Protein AF-A0AAW9EY13-F1 (afdb_monomer_lite)

Sequence (84 aa):
MNKLMIILVAFSAVSLMSGCVSEEQRLAKCEAKGISRDVCYHEEKEYWNNYSANMSRLQAANTQADAFKEAMSDHKKHKHYDDD

pLDDT: mean 78.88, std 14.16, range [45.88, 95.31]

Organism: NCBI:txid1639133

Structure (mmCIF, N/CA/C/O backbone):
data_AF-A0AAW9EY13-F1
#
_entry.id   AF-A0AAW9EY13-F1
#
loop_
_atom_site.group_PDB
_atom_site.id
_atom_site.type_symbol
_atom_site.label_atom_id
_atom_site.label_alt_id
_atom_site.label_comp_id
_atom_site.label_asym_id
_atom_site.label_entity_id
_atom_site.label_seq_id
_atom_site.pdbx_PDB_ins_code
_atom_site.Cartn_x
_atom_site.Cartn_y
_atom_site.Cartn_z
_atom_site.occupancy
_atom_site.B_iso_or_equiv
_atom_site.auth_seq_id
_atom_site.auth_comp_id
_atom_site.auth_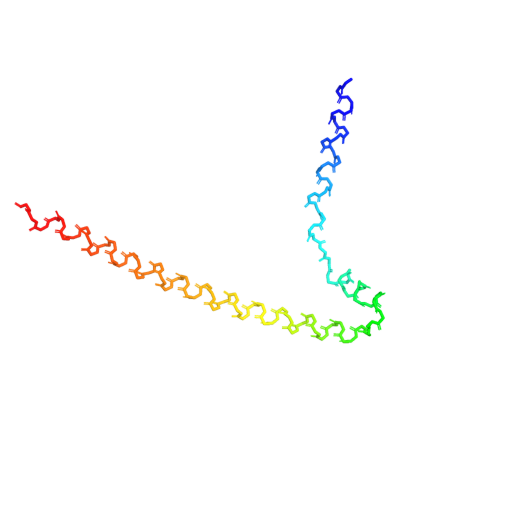asym_id
_atom_site.auth_atom_id
_atom_site.pdbx_PDB_model_num
ATOM 1 N N . MET A 1 1 ? 14.784 24.667 29.728 1.00 57.56 1 MET A N 1
ATOM 2 C CA . MET A 1 1 ? 14.767 24.664 28.247 1.00 57.56 1 MET A CA 1
ATOM 3 C C . MET A 1 1 ? 15.082 23.282 27.662 1.00 57.56 1 MET A C 1
ATOM 5 O O . MET A 1 1 ? 14.290 22.816 26.858 1.00 57.56 1 MET A O 1
ATOM 9 N N . ASN A 1 2 ? 16.093 22.541 28.141 1.00 60.59 2 ASN A N 1
ATOM 10 C CA . ASN A 1 2 ? 16.391 21.184 27.626 1.00 60.59 2 ASN A CA 1
ATOM 11 C C . ASN A 1 2 ? 15.269 20.146 27.793 1.00 60.59 2 ASN A C 1
ATOM 13 O O . ASN A 1 2 ? 15.094 19.297 26.929 1.00 60.59 2 ASN A O 1
ATOM 17 N N . LYS A 1 3 ? 14.482 20.216 28.874 1.00 71.56 3 LYS A N 1
ATOM 18 C CA . LYS A 1 3 ? 13.396 19.248 29.113 1.00 71.56 3 LYS A CA 1
ATOM 19 C C . LYS A 1 3 ? 12.285 19.345 28.058 1.00 71.56 3 LYS A C 1
ATOM 21 O O . LYS A 1 3 ? 11.772 18.324 27.626 1.00 71.56 3 LYS A O 1
ATOM 26 N N . LEU A 1 4 ? 11.971 20.561 27.601 1.00 75.19 4 LEU A N 1
ATOM 27 C CA . LEU A 1 4 ? 10.990 20.798 26.535 1.00 75.19 4 LEU A CA 1
ATOM 28 C C . LEU A 1 4 ? 11.499 20.316 25.170 1.00 75.19 4 LEU A C 1
ATOM 30 O O . LEU A 1 4 ? 10.730 19.742 24.408 1.00 75.19 4 LEU A O 1
ATOM 34 N N . MET A 1 5 ? 12.795 20.482 24.887 1.00 71.94 5 MET A N 1
ATOM 35 C CA . MET A 1 5 ? 13.399 19.956 23.657 1.00 71.94 5 MET A CA 1
ATOM 36 C C . MET A 1 5 ? 13.419 18.424 23.616 1.00 71.94 5 MET A C 1
ATOM 38 O O . MET A 1 5 ? 13.098 17.847 22.583 1.00 71.94 5 MET A O 1
ATOM 42 N N . ILE A 1 6 ? 13.730 17.760 24.734 1.00 75.50 6 ILE A N 1
ATOM 43 C CA . ILE A 1 6 ? 13.708 16.290 24.813 1.00 75.50 6 ILE A CA 1
ATOM 44 C C . ILE A 1 6 ? 12.287 15.753 24.590 1.00 75.50 6 ILE A C 1
ATOM 46 O O . ILE A 1 6 ? 12.109 14.775 23.870 1.00 75.50 6 ILE A O 1
ATOM 50 N N . ILE A 1 7 ? 11.271 16.421 25.146 1.00 78.00 7 ILE A N 1
ATOM 51 C CA . ILE A 1 7 ? 9.865 16.054 24.934 1.00 78.00 7 ILE A CA 1
ATOM 52 C C . ILE A 1 7 ? 9.486 16.211 23.453 1.00 78.00 7 ILE A C 1
ATOM 54 O O . ILE A 1 7 ? 8.941 15.280 22.869 1.00 78.00 7 ILE A O 1
ATOM 58 N N . LEU A 1 8 ? 9.832 17.327 22.806 1.00 73.94 8 LEU A N 1
ATOM 59 C CA . LEU A 1 8 ? 9.533 17.546 21.383 1.00 73.94 8 LEU A CA 1
ATOM 60 C C . LEU A 1 8 ? 10.172 16.495 20.457 1.00 73.94 8 LEU A C 1
ATOM 62 O O . LEU A 1 8 ? 9.522 16.037 19.520 1.00 73.94 8 LEU A O 1
ATOM 66 N N . VAL A 1 9 ? 11.409 16.078 20.736 1.00 71.88 9 VAL A N 1
ATOM 67 C CA . VAL A 1 9 ? 12.107 15.033 19.962 1.00 71.88 9 VAL A CA 1
ATOM 68 C C . VAL A 1 9 ? 11.517 13.640 20.220 1.00 71.88 9 VAL A C 1
ATOM 70 O O . VAL A 1 9 ? 11.422 12.824 19.307 1.00 71.88 9 VAL A O 1
ATOM 73 N N . ALA A 1 10 ? 11.068 13.357 21.444 1.00 66.44 10 ALA A N 1
ATOM 74 C CA . ALA A 1 10 ? 10.407 12.091 21.7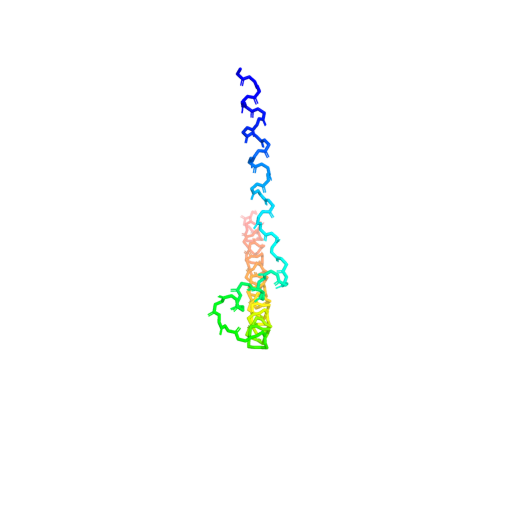55 1.00 66.44 10 ALA A CA 1
ATOM 75 C C . ALA A 1 10 ? 9.034 11.969 21.066 1.00 66.44 10 ALA A C 1
ATOM 77 O O . ALA A 1 10 ? 8.687 10.901 20.562 1.00 66.44 10 ALA A O 1
ATOM 78 N N . PHE A 1 11 ? 8.270 13.063 20.985 1.00 65.00 11 PHE A N 1
ATOM 79 C CA . PHE A 1 11 ? 6.974 13.082 20.297 1.00 65.00 11 PHE A CA 1
ATOM 80 C C . PHE A 1 11 ? 7.103 12.960 18.768 1.00 65.00 11 PHE A C 1
ATOM 82 O O . PHE A 1 11 ? 6.272 12.305 18.130 1.00 65.00 11 PHE A O 1
ATOM 89 N N . SER A 1 12 ? 8.156 13.518 18.159 1.00 63.16 12 SER A N 1
ATOM 90 C CA . SER A 1 12 ? 8.379 13.370 16.713 1.00 63.16 12 SER A CA 1
ATOM 91 C C . SER A 1 12 ? 8.747 11.933 16.319 1.00 63.16 12 SER A C 1
ATOM 93 O O . SER A 1 12 ? 8.284 11.452 15.286 1.00 63.16 12 SER A O 1
ATOM 95 N N . ALA A 1 13 ? 9.479 11.202 17.166 1.00 61.12 13 ALA A N 1
ATOM 96 C CA . ALA A 1 13 ? 9.840 9.805 16.914 1.00 61.12 13 ALA A CA 1
ATOM 97 C C . ALA A 1 13 ? 8.623 8.856 16.881 1.00 61.12 13 ALA A C 1
ATOM 99 O O . ALA A 1 13 ? 8.567 7.957 16.044 1.00 61.12 13 ALA A O 1
ATOM 100 N N . VAL A 1 14 ? 7.611 9.084 17.728 1.00 60.69 14 VAL A N 1
ATOM 101 C CA . VAL A 1 14 ? 6.364 8.286 17.742 1.00 60.69 14 VAL A CA 1
ATOM 102 C C . VAL A 1 14 ? 5.532 8.507 16.472 1.00 60.69 14 VAL A C 1
ATOM 104 O O . VAL A 1 14 ? 4.864 7.595 15.988 1.00 60.69 14 VAL A O 1
ATOM 107 N N . SER A 1 15 ? 5.623 9.698 15.878 1.00 59.81 15 SER A N 1
ATOM 108 C CA . SER A 1 15 ? 4.887 10.057 14.660 1.00 59.81 15 SER A CA 1
ATOM 109 C C . SER A 1 15 ? 5.355 9.257 13.437 1.00 59.81 15 SER A C 1
ATOM 111 O O . SER A 1 15 ? 4.556 8.952 12.556 1.00 59.81 15 SER A O 1
ATOM 113 N N . LEU A 1 16 ? 6.629 8.856 13.394 1.00 57.28 16 LEU A N 1
ATOM 114 C CA . LEU A 1 16 ? 7.218 8.123 12.265 1.00 57.28 16 LEU A CA 1
ATOM 115 C C . LEU A 1 16 ? 6.783 6.648 12.202 1.00 57.28 16 LEU A C 1
ATOM 117 O O . LEU A 1 16 ? 6.913 6.015 11.159 1.00 57.28 16 LEU A O 1
ATOM 121 N N . MET A 1 17 ? 6.214 6.110 13.286 1.00 56.22 17 MET A N 1
ATOM 122 C CA . MET A 1 17 ? 5.654 4.751 13.342 1.00 56.22 17 MET A CA 1
ATOM 123 C C . MET A 1 17 ? 4.183 4.675 12.898 1.00 56.22 17 MET A C 1
ATOM 125 O O . MET A 1 17 ? 3.624 3.585 12.803 1.00 56.22 17 MET A O 1
ATOM 129 N N . SER A 1 18 ? 3.547 5.806 12.573 1.00 56.91 18 SER A N 1
ATOM 130 C CA . SER A 1 18 ? 2.138 5.847 12.143 1.00 56.91 18 SER A CA 1
ATOM 131 C C . SER A 1 18 ? 1.880 5.313 10.719 1.00 56.91 18 SER A C 1
ATOM 133 O O . SER A 1 18 ? 0.741 5.320 10.257 1.00 56.91 18 SER A O 1
ATOM 135 N N . GLY A 1 19 ? 2.914 4.809 10.033 1.00 57.91 19 GLY A N 1
ATOM 136 C CA . GLY A 1 19 ? 2.813 4.215 8.693 1.00 57.91 19 GLY A CA 1
ATOM 137 C C . GLY A 1 19 ? 2.519 2.709 8.655 1.00 57.91 19 GLY A C 1
ATOM 138 O O . GLY A 1 19 ? 2.079 2.205 7.624 1.00 57.91 19 GLY A O 1
ATOM 139 N N . CYS A 1 20 ? 2.722 1.979 9.755 1.00 63.94 20 CYS A N 1
ATOM 140 C CA . CYS A 1 20 ? 2.489 0.533 9.805 1.00 63.94 20 CYS A CA 1
ATOM 141 C C . CYS A 1 20 ? 1.063 0.249 10.287 1.00 63.94 20 CYS A C 1
ATOM 143 O O . CYS A 1 20 ? 0.831 -0.020 11.463 1.00 63.94 20 CYS A O 1
ATOM 145 N N . VAL A 1 21 ? 0.091 0.340 9.381 1.00 79.62 21 VAL A N 1
ATOM 146 C CA . VAL A 1 21 ? -1.292 -0.066 9.668 1.00 79.62 21 VAL A CA 1
ATOM 147 C C . VAL A 1 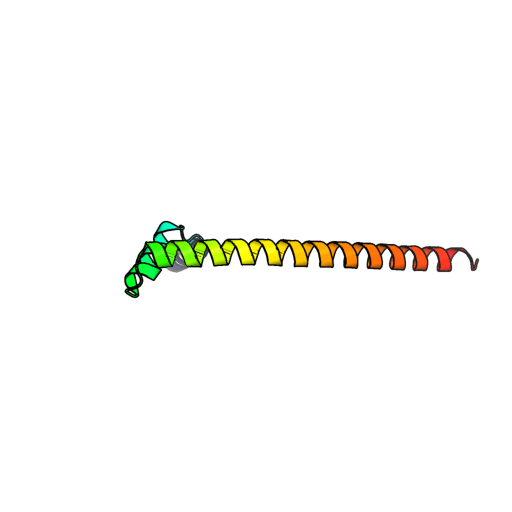21 ? -1.409 -1.565 9.404 1.00 79.62 21 VAL A C 1
ATOM 149 O O . VAL A 1 21 ? -1.099 -2.014 8.299 1.00 79.62 21 VAL A O 1
ATOM 152 N N . SER A 1 22 ? -1.843 -2.342 10.399 1.00 84.50 22 SER A N 1
ATOM 153 C CA . SER A 1 22 ? -2.116 -3.769 10.198 1.00 84.50 22 SER A CA 1
ATOM 154 C C . SER A 1 22 ? -3.325 -3.972 9.278 1.00 84.50 22 SER A C 1
ATOM 156 O O . SER A 1 22 ? -4.176 -3.087 9.143 1.00 84.50 22 SER A O 1
ATOM 158 N N . GLU A 1 23 ? -3.420 -5.150 8.660 1.00 85.56 23 GLU A N 1
ATOM 159 C CA . GLU A 1 23 ? -4.586 -5.542 7.855 1.00 85.56 23 GLU A CA 1
ATOM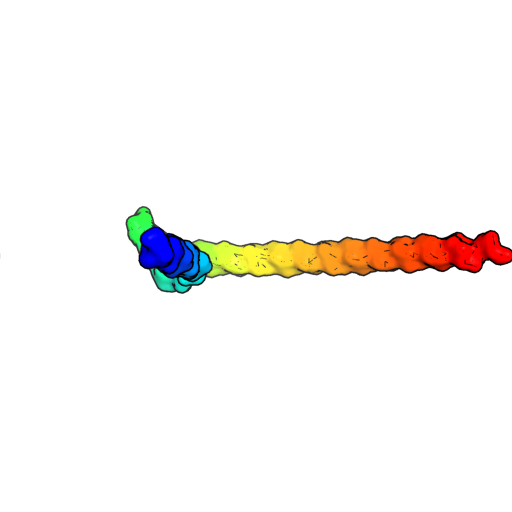 160 C C . GLU A 1 23 ? -5.888 -5.383 8.656 1.00 85.56 23 GLU A C 1
ATOM 162 O O . GLU A 1 23 ? -6.823 -4.721 8.210 1.00 85.56 23 GLU A O 1
ATOM 167 N N . GLU A 1 24 ? -5.907 -5.862 9.902 1.00 86.44 24 GLU A N 1
ATOM 168 C CA . GLU A 1 24 ? -7.074 -5.746 10.781 1.00 86.44 24 GLU A CA 1
ATOM 169 C C . GLU A 1 24 ? -7.489 -4.293 11.042 1.00 86.44 24 GLU A C 1
ATOM 171 O O . GLU A 1 24 ? -8.678 -3.981 11.023 1.00 86.44 24 GLU A O 1
ATOM 176 N N . GLN A 1 25 ? -6.537 -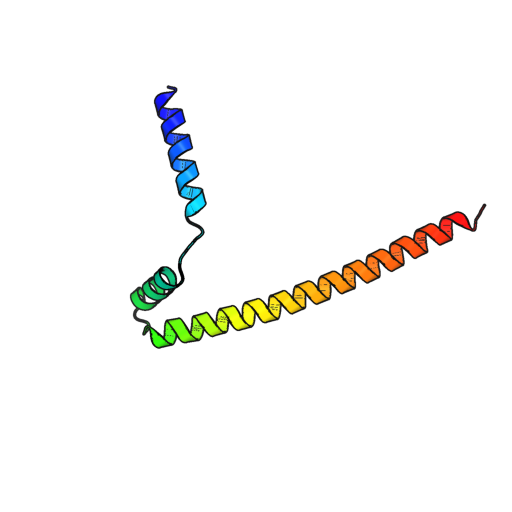3.374 11.239 1.00 88.38 25 GLN A N 1
ATOM 177 C CA . GLN A 1 25 ? -6.863 -1.957 11.426 1.00 88.38 25 GLN A CA 1
ATOM 178 C C . GLN A 1 25 ? -7.446 -1.316 10.164 1.00 88.38 25 GLN A C 1
ATOM 180 O O . GLN A 1 25 ? -8.256 -0.393 10.267 1.00 88.38 25 GLN A O 1
ATOM 185 N N . ARG A 1 26 ? -7.032 -1.758 8.974 1.00 89.31 26 ARG A N 1
ATOM 186 C CA . ARG A 1 26 ? -7.605 -1.292 7.705 1.00 89.31 26 ARG A CA 1
ATOM 187 C C . ARG A 1 26 ? -9.020 -1.817 7.506 1.00 89.31 26 ARG A C 1
ATOM 189 O O . ARG A 1 26 ? -9.910 -1.015 7.224 1.00 89.31 26 ARG A O 1
ATOM 196 N N . LEU A 1 27 ? -9.237 -3.108 7.750 1.00 91.94 27 LEU A N 1
ATOM 197 C CA . LEU A 1 27 ? -10.562 -3.724 7.679 1.00 91.94 27 LEU A CA 1
ATOM 198 C C . LEU A 1 27 ? -11.523 -3.082 8.684 1.00 91.94 27 LEU A C 1
ATOM 200 O O . LEU A 1 27 ? -12.604 -2.655 8.294 1.00 91.94 27 LEU A O 1
ATOM 204 N N . ALA A 1 28 ? -11.090 -2.862 9.928 1.00 90.75 28 ALA A N 1
ATOM 205 C CA . ALA A 1 28 ? -11.899 -2.185 10.941 1.00 90.75 28 ALA A CA 1
ATOM 206 C C . ALA A 1 28 ? -12.290 -0.751 10.534 1.00 90.75 28 ALA A C 1
ATOM 208 O O . ALA A 1 28 ? -13.414 -0.316 10.778 1.00 90.75 28 ALA A O 1
ATOM 209 N N . LYS A 1 29 ? -11.392 -0.003 9.875 1.00 91.81 29 LYS A N 1
ATOM 210 C CA . LYS A 1 29 ? -11.707 1.333 9.332 1.00 91.81 29 LYS A CA 1
ATOM 211 C C . LYS A 1 29 ? -12.702 1.276 8.173 1.00 91.81 29 LYS A C 1
ATOM 213 O O . LYS A 1 29 ? -13.448 2.233 7.983 1.00 91.81 29 LYS A O 1
ATOM 218 N N . CYS A 1 30 ? -12.678 0.209 7.382 1.00 92.69 30 CYS A N 1
ATOM 219 C CA . CYS A 1 30 ? -13.632 -0.016 6.303 1.00 92.69 30 CYS A CA 1
ATOM 220 C C . CYS A 1 30 ? -15.013 -0.400 6.864 1.00 92.69 30 CYS A C 1
ATOM 222 O O . CYS A 1 30 ? -16.011 0.221 6.502 1.00 92.69 30 CYS A O 1
ATOM 224 N N . GLU A 1 31 ? -15.061 -1.293 7.853 1.00 92.88 31 GLU A N 1
ATOM 225 C CA . GLU A 1 31 ? -16.291 -1.655 8.566 1.00 92.88 31 GLU A CA 1
ATOM 226 C C . GLU A 1 31 ? -16.920 -0.465 9.301 1.00 92.88 31 GLU A C 1
ATOM 228 O O . GLU A 1 31 ? -18.133 -0.268 9.253 1.00 92.88 31 GLU A O 1
ATOM 233 N N . ALA A 1 32 ? -16.103 0.409 9.901 1.00 93.69 32 ALA A N 1
ATOM 234 C CA . ALA A 1 32 ? -16.569 1.636 10.550 1.00 93.69 32 ALA A CA 1
ATOM 235 C C . ALA A 1 32 ? -17.270 2.620 9.589 1.00 93.69 32 ALA A C 1
ATOM 237 O O . ALA A 1 32 ? -17.967 3.527 10.043 1.00 93.69 32 ALA A O 1
ATOM 238 N N . LYS A 1 33 ? -17.110 2.449 8.269 1.00 94.38 33 LYS A N 1
ATOM 239 C CA . LYS A 1 33 ? -17.842 3.209 7.241 1.00 94.38 33 LYS A CA 1
ATOM 240 C C . LYS A 1 33 ? -19.193 2.580 6.877 1.00 94.38 33 LYS A C 1
ATOM 242 O O . LYS A 1 33 ? -19.872 3.095 5.995 1.00 94.38 33 LYS A O 1
ATOM 247 N N . GLY A 1 34 ? -19.586 1.491 7.539 1.00 93.94 34 GLY A N 1
ATOM 248 C CA . GLY A 1 34 ? -20.827 0.761 7.272 1.00 93.94 34 GLY A CA 1
ATOM 249 C C . GLY A 1 34 ? -20.723 -0.256 6.133 1.00 93.94 34 GLY A C 1
ATOM 250 O O . GLY A 1 34 ? -21.748 -0.735 5.657 1.00 93.94 34 GLY A O 1
ATOM 251 N N . ILE A 1 35 ? -19.508 -0.579 5.686 1.00 94.62 35 ILE A N 1
ATOM 252 C CA . ILE A 1 35 ? -19.255 -1.617 4.680 1.00 94.62 35 ILE A CA 1
ATOM 253 C C . ILE A 1 35 ? -19.128 -2.960 5.404 1.00 94.62 35 ILE A C 1
ATOM 255 O O . ILE A 1 35 ? -18.579 -3.026 6.502 1.00 94.62 35 ILE A O 1
ATOM 259 N N . SER A 1 36 ? -19.643 -4.044 4.827 1.00 94.81 36 SER A N 1
ATOM 260 C CA . SER A 1 36 ? -19.495 -5.361 5.442 1.00 94.81 36 SER A CA 1
ATOM 261 C C . SER A 1 36 ? -18.046 -5.854 5.364 1.00 94.81 36 SER A C 1
ATOM 263 O O . SER A 1 36 ? -17.307 -5.565 4.419 1.00 94.81 36 SER A O 1
ATOM 265 N N . ARG A 1 37 ? -17.626 -6.622 6.374 1.00 93.19 37 ARG A N 1
ATOM 266 C CA . ARG A 1 37 ? -16.253 -7.134 6.488 1.00 93.19 37 ARG A CA 1
ATOM 267 C C . ARG A 1 37 ? -15.807 -7.944 5.271 1.00 93.19 37 ARG A C 1
ATOM 269 O O . ARG A 1 37 ? -14.650 -7.857 4.871 1.00 93.19 37 ARG A O 1
ATOM 276 N N . ASP A 1 38 ? -16.708 -8.734 4.696 1.00 94.88 38 ASP A N 1
ATOM 277 C CA . ASP A 1 38 ? -16.442 -9.553 3.514 1.00 94.88 38 ASP A CA 1
ATOM 278 C C . ASP A 1 38 ? -16.170 -8.697 2.271 1.00 94.88 38 ASP A C 1
ATOM 280 O O . ASP A 1 38 ? -15.208 -8.971 1.553 1.00 94.88 38 ASP A O 1
ATOM 284 N N . VAL A 1 39 ? -16.936 -7.618 2.072 1.00 95.31 39 VAL A N 1
ATOM 285 C CA . VAL A 1 39 ? -16.728 -6.662 0.976 1.00 95.31 39 VAL A CA 1
ATOM 286 C C . VAL A 1 39 ? -15.395 -5.942 1.158 1.00 95.31 39 VAL A C 1
ATOM 288 O O . VAL A 1 39 ? -14.584 -5.923 0.236 1.00 95.31 39 VAL A O 1
ATOM 291 N N . CYS A 1 40 ? -15.114 -5.451 2.370 1.00 94.38 40 CYS A N 1
ATOM 292 C CA . CYS A 1 40 ? -13.831 -4.827 2.696 1.00 94.38 40 CYS A CA 1
ATOM 293 C C . CYS A 1 40 ? -12.646 -5.757 2.409 1.00 94.38 40 CYS A C 1
ATOM 295 O O . CYS A 1 40 ? -11.650 -5.337 1.825 1.00 94.38 40 CYS A O 1
ATOM 297 N N . TYR A 1 41 ? -12.753 -7.028 2.805 1.00 94.19 41 TYR A N 1
ATOM 298 C CA . TYR A 1 41 ? -11.698 -8.015 2.593 1.00 94.19 41 TYR A CA 1
ATOM 299 C C . TYR A 1 41 ? -11.501 -8.344 1.111 1.00 94.19 41 TYR A C 1
ATOM 301 O O . TYR A 1 41 ? -10.368 -8.466 0.639 1.00 94.19 41 TYR A O 1
ATOM 309 N N . HIS A 1 42 ? -12.599 -8.480 0.369 1.00 94.81 42 HIS A N 1
ATOM 310 C CA . HIS A 1 42 ? -12.559 -8.798 -1.049 1.00 94.81 42 HIS A CA 1
ATOM 311 C C . HIS A 1 42 ? -11.929 -7.665 -1.867 1.00 94.81 42 HIS A C 1
ATOM 313 O O . HIS A 1 42 ? -10.938 -7.904 -2.560 1.00 94.81 42 HIS A O 1
ATOM 319 N N . GLU A 1 43 ? -12.429 -6.436 -1.724 1.00 93.12 43 GLU A N 1
ATOM 320 C CA . GLU A 1 43 ? -11.902 -5.269 -2.443 1.00 93.12 43 GLU A CA 1
ATOM 321 C C . GLU A 1 43 ? -10.432 -5.004 -2.101 1.00 93.12 43 GLU A C 1
ATOM 323 O O . GLU A 1 43 ? -9.623 -4.694 -2.977 1.00 93.12 43 GLU A O 1
ATOM 328 N N . GLU A 1 44 ? -10.050 -5.168 -0.833 1.00 90.69 44 GLU A N 1
ATOM 329 C CA . GLU A 1 44 ? -8.670 -4.971 -0.404 1.00 90.69 44 GLU A CA 1
ATOM 330 C C . GLU A 1 44 ? -7.724 -6.002 -1.031 1.00 90.69 44 GLU A C 1
ATOM 332 O O . GLU A 1 44 ? -6.650 -5.649 -1.526 1.00 90.69 44 GLU A O 1
ATOM 337 N N . LYS A 1 45 ? -8.129 -7.274 -1.087 1.00 92.38 45 LYS A N 1
ATOM 338 C CA . LYS A 1 45 ? -7.349 -8.323 -1.752 1.00 92.38 45 LYS A CA 1
ATOM 339 C C . LYS A 1 45 ? -7.181 -8.039 -3.245 1.00 92.38 45 LYS A C 1
ATOM 341 O O . LYS A 1 45 ? -6.083 -8.199 -3.782 1.00 92.38 45 LYS A O 1
ATOM 346 N N . GLU A 1 46 ? -8.243 -7.603 -3.916 1.00 92.50 46 GLU A N 1
ATOM 347 C CA . GLU A 1 46 ? -8.181 -7.228 -5.330 1.00 92.50 46 GLU A CA 1
ATOM 348 C C . GLU A 1 46 ? -7.278 -6.017 -5.566 1.00 92.50 46 GLU A C 1
ATOM 350 O O . GLU A 1 46 ? -6.470 -6.020 -6.499 1.00 92.50 46 GLU A O 1
ATOM 355 N N . TYR A 1 47 ? -7.344 -5.011 -4.692 1.00 91.38 47 TYR A N 1
ATOM 356 C CA . TYR A 1 47 ? -6.452 -3.858 -4.731 1.00 91.38 47 TYR A CA 1
ATOM 357 C C . TYR A 1 47 ? -4.979 -4.286 -4.678 1.00 91.38 47 TYR A C 1
ATOM 359 O O . TYR A 1 47 ? -4.194 -3.886 -5.540 1.00 91.38 47 TYR A O 1
ATOM 367 N N . TRP A 1 48 ? -4.594 -5.144 -3.725 1.00 89.62 48 TRP A N 1
ATOM 368 C CA . TRP A 1 48 ? -3.203 -5.605 -3.591 1.00 89.62 48 TRP A CA 1
ATOM 369 C C . TRP A 1 48 ? -2.749 -6.512 -4.736 1.00 89.62 48 TRP A C 1
ATOM 371 O O . TRP A 1 48 ? -1.606 -6.404 -5.196 1.00 89.62 48 TRP A O 1
ATOM 381 N N . ASN A 1 49 ? -3.639 -7.358 -5.254 1.00 92.31 49 ASN A N 1
ATOM 382 C CA . ASN A 1 49 ? -3.361 -8.158 -6.446 1.00 92.31 49 ASN A CA 1
ATOM 383 C C . ASN A 1 49 ? -3.083 -7.271 -7.668 1.00 92.31 49 ASN A C 1
ATOM 385 O O . ASN A 1 49 ? -2.112 -7.490 -8.390 1.00 92.31 49 ASN A O 1
ATOM 389 N N . ASN A 1 50 ? -3.888 -6.231 -7.880 1.00 90.69 50 ASN A N 1
ATOM 390 C CA . ASN A 1 50 ? -3.689 -5.311 -8.998 1.00 90.69 50 ASN A CA 1
ATOM 391 C C . ASN A 1 50 ? -2.454 -4.425 -8.804 1.00 90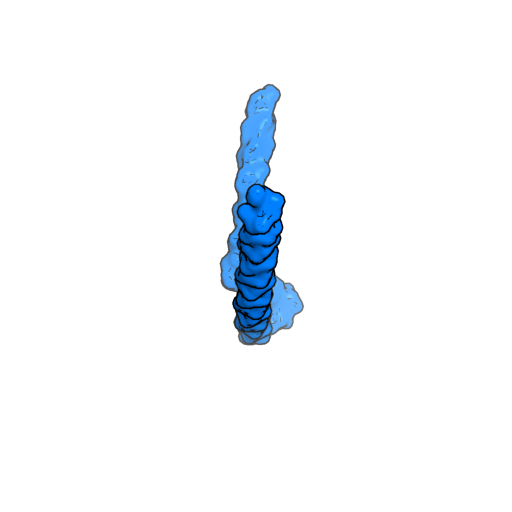.69 50 ASN A C 1
ATOM 393 O O . ASN A 1 50 ? -1.693 -4.199 -9.747 1.00 90.69 50 ASN A O 1
ATOM 397 N N . TYR A 1 51 ? -2.224 -3.954 -7.578 1.00 90.00 51 TYR A N 1
ATOM 398 C CA . TYR A 1 51 ? -1.058 -3.149 -7.231 1.00 90.00 51 TYR A CA 1
ATOM 399 C C . TYR A 1 51 ? 0.246 -3.911 -7.488 1.00 90.00 51 TYR A C 1
ATOM 401 O O . TYR A 1 51 ? 1.135 -3.395 -8.166 1.00 90.00 51 TYR A O 1
ATOM 409 N N . SER A 1 52 ? 0.341 -5.158 -7.015 1.00 88.81 52 SER A N 1
ATOM 410 C CA . SER A 1 52 ? 1.516 -6.007 -7.240 1.00 88.81 52 SER A CA 1
ATOM 411 C C . SER A 1 52 ? 1.744 -6.287 -8.727 1.00 88.81 52 SER A C 1
ATOM 413 O O . SER A 1 52 ? 2.852 -6.079 -9.217 1.00 88.81 52 SER A O 1
ATOM 415 N N . ALA A 1 53 ? 0.695 -6.644 -9.476 1.00 88.94 53 ALA A N 1
ATOM 416 C CA . ALA A 1 53 ? 0.794 -6.882 -10.915 1.00 88.94 53 ALA A CA 1
ATOM 417 C C . ALA A 1 53 ? 1.270 -5.641 -11.692 1.00 88.94 53 ALA A C 1
ATOM 419 O O . ALA A 1 53 ? 2.091 -5.751 -12.606 1.00 88.94 53 ALA A O 1
ATOM 420 N N . ASN A 1 54 ? 0.786 -4.451 -11.328 1.00 88.25 54 ASN A N 1
ATOM 421 C CA . ASN A 1 54 ? 1.223 -3.204 -11.951 1.00 88.25 54 ASN A CA 1
ATOM 422 C C . ASN A 1 54 ? 2.680 -2.871 -11.590 1.00 88.25 54 ASN A C 1
ATOM 424 O O . ASN A 1 54 ? 3.466 -2.471 -12.448 1.00 88.25 54 ASN A O 1
ATOM 428 N N . MET A 1 55 ? 3.073 -3.106 -10.338 1.00 88.25 55 MET A N 1
ATOM 429 C CA . MET A 1 55 ? 4.436 -2.852 -9.882 1.00 88.25 55 MET A CA 1
ATOM 430 C C . MET A 1 55 ? 5.462 -3.755 -10.563 1.00 88.25 55 MET A C 1
ATOM 432 O O . MET A 1 55 ? 6.508 -3.271 -10.993 1.00 88.25 55 MET A O 1
ATOM 436 N N . SER A 1 56 ? 5.138 -5.034 -10.762 1.00 83.38 56 SER A N 1
ATOM 437 C CA . SER A 1 56 ? 5.987 -5.948 -11.531 1.00 83.38 56 SER A CA 1
ATOM 438 C C . SER A 1 56 ? 6.155 -5.496 -12.984 1.00 83.38 56 SER A C 1
ATOM 440 O O . SER A 1 56 ? 7.258 -5.566 -13.524 1.00 83.38 56 SER A O 1
ATOM 442 N N . ARG A 1 57 ? 5.093 -4.982 -13.621 1.00 86.44 57 ARG A N 1
ATOM 443 C CA . ARG A 1 57 ? 5.170 -4.438 -14.991 1.00 86.44 57 ARG A CA 1
ATOM 444 C C . ARG A 1 57 ? 6.050 -3.195 -15.065 1.00 86.44 57 ARG A C 1
ATOM 446 O O . ARG A 1 57 ? 6.878 -3.094 -15.965 1.00 86.44 57 ARG A O 1
ATOM 453 N N . LEU A 1 58 ? 5.896 -2.273 -14.115 1.00 88.25 58 LEU A N 1
ATOM 454 C CA . LEU A 1 58 ? 6.729 -1.075 -14.023 1.00 88.25 58 LEU A CA 1
ATOM 455 C C . LEU A 1 58 ? 8.199 -1.428 -13.794 1.00 88.25 58 LEU A C 1
ATOM 457 O O . LEU A 1 58 ? 9.064 -0.872 -14.465 1.00 88.25 58 LEU A O 1
ATOM 461 N N . GLN A 1 59 ? 8.500 -2.367 -12.896 1.00 86.06 59 GLN A N 1
ATOM 462 C CA . GLN A 1 59 ? 9.873 -2.836 -12.700 1.00 86.06 59 GLN A CA 1
ATOM 463 C C . GLN A 1 59 ? 10.443 -3.443 -13.982 1.00 86.06 59 GLN A C 1
ATOM 465 O O . GLN A 1 59 ? 11.510 -3.025 -14.414 1.00 86.06 59 GLN A O 1
ATOM 470 N N . ALA A 1 60 ? 9.710 -4.342 -14.643 1.00 85.25 60 ALA A N 1
ATOM 471 C CA . ALA A 1 60 ? 10.162 -4.954 -15.890 1.00 85.25 60 ALA A CA 1
ATOM 472 C C . ALA A 1 60 ? 10.401 -3.927 -17.013 1.00 85.25 60 ALA A C 1
ATOM 474 O O . ALA A 1 60 ? 11.334 -4.083 -17.801 1.00 85.25 60 ALA A O 1
ATOM 475 N N . ALA A 1 61 ? 9.577 -2.879 -17.100 1.00 86.25 61 ALA A N 1
ATOM 476 C CA . ALA A 1 61 ? 9.769 -1.794 -18.059 1.00 86.25 61 ALA A CA 1
ATOM 477 C C . ALA A 1 61 ? 11.025 -0.966 -17.743 1.00 86.25 61 ALA A C 1
ATOM 479 O O . ALA A 1 61 ? 11.804 -0.671 -18.648 1.00 86.25 61 ALA A O 1
ATOM 480 N N . ASN A 1 62 ? 11.253 -0.639 -16.467 1.00 87.56 62 ASN A N 1
ATOM 481 C CA . ASN A 1 62 ? 12.444 0.098 -16.043 1.00 87.56 62 ASN A CA 1
ATOM 482 C C . ASN A 1 62 ? 13.726 -0.716 -16.262 1.00 87.56 62 ASN A C 1
ATOM 484 O O . ASN A 1 62 ? 14.672 -0.193 -16.834 1.00 87.56 62 ASN A O 1
ATOM 488 N N . THR A 1 63 ? 13.740 -2.009 -15.923 1.00 89.44 63 THR A N 1
ATOM 489 C CA . THR A 1 63 ? 14.906 -2.876 -16.164 1.00 89.44 63 THR A CA 1
ATOM 490 C C . THR A 1 63 ? 15.259 -2.962 -17.649 1.00 89.44 63 THR A C 1
ATOM 492 O O . THR A 1 63 ? 16.433 -2.920 -18.008 1.00 89.44 63 THR A O 1
ATOM 495 N N . GLN A 1 64 ? 14.258 -3.043 -18.530 1.00 83.50 64 GLN A N 1
ATOM 496 C CA . GLN A 1 64 ? 14.501 -3.004 -19.973 1.00 83.50 64 GLN A CA 1
ATOM 497 C C . GLN A 1 64 ? 15.067 -1.650 -20.406 1.00 83.50 64 GLN A C 1
ATOM 499 O O . GLN A 1 64 ? 16.062 -1.611 -21.125 1.00 83.50 64 GLN A O 1
ATOM 504 N N . ALA A 1 65 ? 14.471 -0.544 -19.954 1.00 86.19 65 ALA A N 1
ATOM 505 C CA . ALA A 1 65 ? 14.952 0.798 -20.271 1.00 86.19 65 ALA A CA 1
ATOM 506 C C . ALA A 1 65 ? 16.403 1.024 -19.809 1.00 86.19 65 ALA A C 1
ATOM 508 O O . ALA A 1 65 ? 17.200 1.593 -20.558 1.00 86.19 65 ALA A O 1
ATOM 509 N N . ASP A 1 66 ? 16.761 0.531 -18.623 1.00 86.31 66 ASP A N 1
ATOM 510 C CA . ASP A 1 66 ? 18.122 0.595 -18.093 1.00 86.31 66 ASP A CA 1
ATOM 511 C C . ASP A 1 66 ? 19.096 -0.235 -18.940 1.00 86.31 66 ASP A C 1
ATOM 513 O O . ASP A 1 66 ? 20.150 0.278 -19.313 1.00 86.31 66 ASP A O 1
ATOM 517 N N . ALA A 1 67 ? 18.720 -1.451 -19.350 1.00 83.81 67 ALA A N 1
ATOM 518 C CA . ALA A 1 67 ? 19.543 -2.283 -20.231 1.00 83.81 67 ALA A CA 1
ATOM 519 C C . ALA A 1 67 ? 19.785 -1.631 -21.608 1.00 83.81 67 ALA A C 1
ATOM 521 O O . ALA A 1 67 ? 20.904 -1.646 -22.123 1.00 83.81 67 ALA A O 1
ATOM 522 N N . PHE A 1 68 ? 18.764 -0.999 -22.203 1.00 83.94 68 PHE A N 1
ATOM 523 C CA . PHE A 1 68 ? 18.927 -0.245 -23.455 1.00 83.94 68 PHE A CA 1
ATOM 524 C C . PHE A 1 68 ? 19.835 0.974 -23.283 1.00 83.94 68 PHE A C 1
ATOM 526 O O . PHE A 1 68 ? 20.658 1.275 -24.152 1.00 83.94 68 PHE A O 1
ATOM 533 N N . LYS A 1 69 ? 19.692 1.692 -22.167 1.00 84.38 69 LYS A N 1
ATOM 534 C CA . LYS A 1 69 ? 20.531 2.847 -21.846 1.00 84.38 69 LYS A CA 1
ATOM 535 C C . LYS A 1 69 ? 21.988 2.434 -21.642 1.00 84.38 69 LYS A C 1
ATOM 537 O O . LYS A 1 69 ? 22.876 3.125 -22.140 1.00 84.38 69 LYS A O 1
ATOM 542 N N . GLU A 1 70 ? 22.227 1.317 -20.961 1.00 82.38 70 GLU A N 1
ATOM 543 C CA . GLU A 1 70 ? 23.558 0.745 -20.774 1.00 82.38 70 GLU A CA 1
ATOM 544 C C . GLU A 1 70 ? 24.185 0.376 -22.124 1.00 82.38 70 GLU A C 1
ATOM 546 O O . GLU A 1 70 ? 25.256 0.892 -22.449 1.00 82.38 70 GLU A O 1
ATOM 551 N N . ALA A 1 71 ? 23.466 -0.365 -22.973 1.00 75.94 71 ALA A N 1
ATOM 552 C CA . ALA A 1 71 ? 23.929 -0.730 -24.313 1.00 75.94 71 ALA A CA 1
ATOM 553 C C . ALA A 1 71 ? 24.277 0.495 -25.184 1.00 75.94 71 ALA A C 1
ATOM 555 O O . ALA A 1 71 ? 25.307 0.513 -25.857 1.00 75.94 71 ALA A O 1
ATOM 556 N N . MET A 1 72 ? 23.464 1.558 -25.150 1.00 76.25 72 MET A N 1
ATOM 557 C CA . MET A 1 72 ? 23.772 2.800 -25.875 1.00 76.25 72 MET A CA 1
ATOM 558 C C . MET A 1 72 ? 24.975 3.550 -25.295 1.00 76.25 72 MET A C 1
ATOM 560 O O . MET A 1 72 ? 25.739 4.167 -26.041 1.00 76.25 72 MET A O 1
ATOM 564 N N . SER A 1 73 ? 25.146 3.530 -23.973 1.00 72.06 73 SER A N 1
ATOM 565 C CA . SER A 1 73 ? 26.280 4.187 -23.322 1.00 72.06 73 SER A CA 1
ATOM 566 C C . SER A 1 73 ? 27.607 3.496 -23.638 1.00 72.06 73 SER A C 1
ATOM 568 O O . SER A 1 73 ? 28.604 4.182 -23.864 1.00 72.06 73 SER A O 1
ATOM 570 N N . ASP A 1 74 ? 27.601 2.167 -23.746 1.00 66.88 74 ASP A N 1
ATOM 571 C CA . ASP A 1 74 ? 28.772 1.371 -24.108 1.00 66.88 74 ASP A CA 1
ATOM 572 C C . ASP A 1 74 ? 29.147 1.573 -25.584 1.00 66.88 74 ASP A C 1
ATOM 574 O O . ASP A 1 74 ? 30.295 1.872 -25.924 1.00 66.88 74 ASP A O 1
ATOM 578 N N . HIS A 1 75 ? 28.143 1.604 -26.466 1.00 61.53 75 HIS A N 1
ATOM 579 C CA . HIS A 1 75 ? 28.341 1.884 -27.888 1.00 61.53 75 HIS A CA 1
ATOM 580 C C . HIS A 1 75 ? 28.912 3.290 -28.158 1.00 61.53 75 HIS A C 1
ATOM 582 O O . HIS A 1 75 ? 29.614 3.503 -29.151 1.00 61.53 75 HIS A O 1
ATOM 588 N N . LYS A 1 76 ? 28.632 4.263 -27.279 1.00 61.50 76 LYS A N 1
ATOM 589 C CA . LYS A 1 76 ? 29.196 5.619 -27.362 1.00 61.50 76 LYS A CA 1
ATOM 590 C C . LYS A 1 76 ? 30.662 5.673 -26.913 1.00 61.50 76 LYS A C 1
ATOM 592 O O . LYS A 1 76 ? 31.402 6.501 -27.432 1.00 61.50 76 LYS A O 1
ATOM 597 N N . LYS A 1 77 ? 31.083 4.814 -25.975 1.00 59.84 77 LYS A N 1
ATOM 598 C CA . LYS A 1 77 ? 32.482 4.737 -25.519 1.00 59.84 77 LYS A CA 1
ATOM 599 C C . LYS A 1 77 ? 33.394 4.118 -26.571 1.00 59.84 77 LYS A C 1
ATOM 601 O O . LYS A 1 77 ? 34.463 4.663 -26.812 1.00 59.84 77 LYS A O 1
ATOM 606 N N . HIS A 1 78 ? 32.950 3.048 -27.231 1.00 57.25 78 HIS A N 1
ATOM 607 C CA . HIS A 1 78 ? 33.720 2.421 -28.310 1.00 57.25 78 HIS A CA 1
ATOM 608 C C . HIS A 1 78 ? 33.988 3.387 -29.465 1.00 57.25 78 HIS A C 1
ATOM 610 O O . HIS A 1 78 ? 35.121 3.526 -29.903 1.00 57.25 78 HIS A O 1
ATOM 616 N N . LYS A 1 79 ? 32.981 4.174 -29.855 1.00 57.31 79 LYS A N 1
ATOM 617 C CA . LYS A 1 79 ? 33.117 5.151 -30.941 1.00 57.31 79 LYS A CA 1
ATOM 618 C C . LYS A 1 79 ? 34.149 6.257 -30.684 1.00 57.31 79 LYS A C 1
ATOM 620 O O . LYS A 1 79 ? 34.537 6.917 -31.628 1.00 57.31 79 LYS A O 1
ATOM 625 N N . HIS A 1 80 ? 34.546 6.493 -29.432 1.00 53.16 80 HIS A N 1
ATOM 626 C CA . HIS A 1 80 ? 35.540 7.511 -29.079 1.00 53.16 80 HIS A CA 1
ATOM 627 C C . HIS A 1 80 ? 36.971 6.943 -29.011 1.00 53.16 80 HIS A C 1
ATOM 629 O O . HIS A 1 80 ? 37.910 7.714 -28.853 1.00 53.16 80 HIS A O 1
ATOM 635 N N . TYR A 1 81 ? 37.137 5.616 -29.078 1.00 52.12 81 TYR A N 1
ATOM 636 C CA . TYR A 1 81 ? 38.441 4.944 -29.004 1.00 52.12 81 TYR A CA 1
ATOM 637 C C . TYR A 1 81 ? 38.991 4.556 -30.388 1.00 52.12 81 TYR A C 1
ATOM 639 O O . TYR A 1 81 ? 40.176 4.279 -30.507 1.00 52.12 81 TYR A O 1
ATOM 647 N N . ASP A 1 82 ? 38.144 4.542 -31.422 1.00 55.31 82 ASP A N 1
ATOM 648 C CA . ASP A 1 82 ? 38.517 4.178 -32.800 1.00 55.31 82 ASP A CA 1
ATOM 649 C C . ASP A 1 82 ? 38.943 5.388 -33.673 1.00 55.31 82 ASP A C 1
ATOM 651 O O . ASP A 1 82 ? 39.211 5.212 -34.859 1.00 55.31 82 ASP A O 1
ATOM 655 N N . ASP A 1 83 ? 38.990 6.605 -33.110 1.00 53.69 83 ASP A N 1
ATOM 656 C CA . ASP A 1 83 ? 39.323 7.862 -33.816 1.00 53.69 83 ASP A CA 1
ATOM 657 C C . ASP A 1 83 ? 40.746 8.416 -33.498 1.00 53.69 83 ASP A C 1
ATOM 659 O O . ASP A 1 83 ? 41.056 9.538 -33.906 1.00 53.69 83 ASP A O 1
ATOM 663 N N . ASP A 1 84 ? 41.614 7.653 -32.811 1.00 45.88 84 ASP A N 1
ATOM 664 C CA . ASP A 1 84 ? 43.050 7.958 -32.577 1.00 45.88 84 ASP A CA 1
ATOM 665 C C . ASP A 1 84 ? 43.976 7.021 -33.385 1.00 45.88 84 ASP A C 1
ATOM 667 O O . ASP A 1 84 ? 45.029 7.496 -33.880 1.00 45.88 84 ASP A O 1
#

Secondary structure (DSSP, 8-state):
-HHHHHHHHHHHHHHTTTT---HHHHHHHHHTTT--HHHHHHHHHHHHHHHHHHHHHHHHHHHHHHHHHHHHHHHHHHTTTS--

Foldseek 3Di:
DVVVVVVVVVVVVVVVVVPDQDPVNQLVVVVVVVDDSVVSVVVVVVVVVVVVVVVVVVVVVVVVVVVVVVVVVVVVVVVVVVPD

Radius of gyration: 25.14 Å; chains: 1; bounding box: 64×34×63 Å